Protein AF-A0A2U2S7D8-F1 (afdb_monomer_lite)

pLDDT: mean 77.05, std 17.45, range [37.84, 95.44]

Structure (mmCIF, N/CA/C/O backbone):
data_AF-A0A2U2S7D8-F1
#
_entry.id   AF-A0A2U2S7D8-F1
#
loop_
_atom_site.group_PDB
_atom_site.id
_atom_site.type_symbol
_atom_site.label_atom_id
_atom_site.label_alt_id
_atom_site.label_comp_id
_atom_site.label_asym_id
_atom_site.label_entity_id
_atom_site.label_seq_id
_atom_site.pdbx_PDB_ins_code
_atom_site.Cartn_x
_atom_site.Cartn_y
_atom_site.Cartn_z
_atom_site.occupancy
_atom_site.B_iso_or_equiv
_atom_site.auth_seq_id
_atom_site.auth_comp_id
_atom_site.auth_asym_id
_atom_site.auth_atom_id
_atom_site.pdbx_PDB_model_num
ATOM 1 N N . MET A 1 1 ? -8.286 57.594 33.414 1.00 37.84 1 MET A N 1
ATOM 2 C CA . MET A 1 1 ? -9.075 57.515 32.168 1.00 37.84 1 MET A CA 1
ATOM 3 C C . MET A 1 1 ? -8.596 56.295 31.379 1.00 37.84 1 MET A C 1
ATOM 5 O O . MET A 1 1 ? -7.543 56.369 30.774 1.00 37.84 1 MET A O 1
ATOM 9 N N . TRP A 1 2 ? -9.342 55.184 31.517 1.00 38.06 2 TRP A N 1
ATOM 10 C CA . TRP A 1 2 ? -9.343 53.913 30.749 1.00 38.06 2 TRP A CA 1
ATOM 11 C C . TRP A 1 2 ? -8.053 53.060 30.683 1.00 38.06 2 TRP A C 1
ATOM 13 O O . TRP A 1 2 ? -7.097 53.423 30.020 1.00 38.06 2 TRP A O 1
ATOM 23 N N . MET A 1 3 ? -7.887 51.958 31.433 1.00 42.56 3 MET A N 1
ATOM 24 C CA . MET A 1 3 ? -8.577 50.640 31.435 1.00 42.56 3 MET A CA 1
ATOM 25 C C . MET A 1 3 ? -8.482 49.787 30.142 1.00 42.56 3 MET A C 1
ATOM 27 O O . MET A 1 3 ? -9.173 50.019 29.159 1.00 42.56 3 MET A O 1
ATOM 31 N N . THR A 1 4 ? -7.766 48.661 30.302 1.00 49.62 4 THR A N 1
ATOM 32 C CA . THR A 1 4 ? -8.136 47.262 29.961 1.00 49.62 4 THR A CA 1
ATOM 33 C C . THR A 1 4 ? -7.884 46.666 28.566 1.00 49.62 4 THR A C 1
ATOM 35 O O . THR A 1 4 ? -8.528 47.002 27.582 1.00 49.62 4 THR A O 1
ATOM 38 N N . ARG A 1 5 ? -7.015 45.635 28.579 1.00 53.03 5 ARG A N 1
ATOM 39 C CA . ARG A 1 5 ? -7.104 44.318 27.908 1.00 53.03 5 ARG A CA 1
ATOM 40 C C . ARG A 1 5 ? -7.961 44.238 26.636 1.00 53.03 5 ARG A C 1
ATOM 42 O O . ARG A 1 5 ? -9.182 44.306 26.720 1.00 53.03 5 ARG A O 1
ATOM 49 N N . ARG A 1 6 ? -7.349 43.785 25.534 1.00 50.72 6 ARG A N 1
ATOM 50 C CA . ARG A 1 6 ? -7.917 42.702 24.708 1.00 50.72 6 ARG A CA 1
ATOM 51 C C . ARG A 1 6 ? -6.857 42.038 23.825 1.00 50.72 6 ARG A C 1
ATOM 53 O O . ARG A 1 6 ? -6.610 42.426 22.692 1.00 50.72 6 ARG A O 1
ATOM 60 N N . ALA A 1 7 ? -6.302 40.949 24.351 1.00 50.31 7 ALA A N 1
ATOM 61 C CA . ALA A 1 7 ? -5.970 39.801 23.526 1.00 50.31 7 ALA A CA 1
ATOM 62 C C . ALA A 1 7 ? -7.288 39.265 22.941 1.00 50.31 7 ALA A C 1
ATOM 64 O O . ALA A 1 7 ? -8.073 38.634 23.648 1.00 50.31 7 ALA A O 1
ATOM 65 N N . THR A 1 8 ? -7.576 39.553 21.671 1.00 45.38 8 THR A N 1
ATOM 66 C CA . THR A 1 8 ? -8.715 38.947 20.967 1.00 45.38 8 THR A CA 1
ATOM 67 C C . THR A 1 8 ? -8.292 38.315 19.657 1.00 45.38 8 THR A C 1
ATOM 69 O O . THR A 1 8 ? -8.188 38.972 18.630 1.00 45.38 8 THR A O 1
ATOM 72 N N . LYS A 1 9 ? -8.180 36.987 19.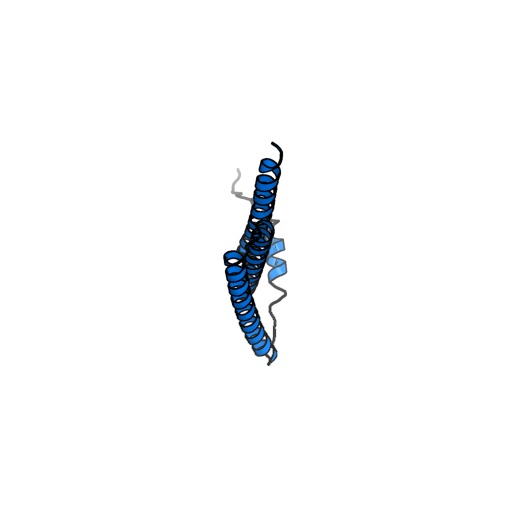737 1.00 44.03 9 LYS A N 1
ATOM 73 C CA . LYS A 1 9 ? -8.599 36.012 18.728 1.00 44.03 9 LYS A CA 1
ATOM 74 C C . LYS A 1 9 ? -7.934 36.102 17.351 1.00 44.03 9 LYS A C 1
ATOM 76 O O . LYS A 1 9 ? -8.536 36.551 16.379 1.00 44.03 9 LYS A O 1
ATOM 81 N N . MET A 1 10 ? -6.804 35.404 17.230 1.00 40.47 10 MET A N 1
ATOM 82 C CA . MET A 1 10 ? -6.567 34.586 16.038 1.00 40.47 10 MET A CA 1
ATOM 83 C C . MET A 1 10 ? -7.782 33.662 15.844 1.00 40.47 10 MET A C 1
ATOM 85 O O . MET A 1 10 ? -8.196 32.953 16.758 1.00 40.47 10 MET A O 1
ATOM 89 N N . LYS A 1 11 ? -8.417 33.766 14.679 1.00 46.69 11 LYS A N 1
ATOM 90 C CA . LYS A 1 11 ? -9.709 33.179 14.305 1.00 46.69 11 LYS A CA 1
ATOM 91 C C . LYS A 1 11 ? -9.517 31.721 13.850 1.00 46.69 11 LYS A C 1
ATOM 93 O O . LYS A 1 11 ? -9.112 31.528 12.707 1.00 46.69 11 LYS A O 1
ATOM 98 N N . PRO A 1 12 ? -9.883 30.677 14.623 1.00 49.78 12 PRO A N 1
ATOM 99 C CA . PRO A 1 12 ? -9.833 29.305 14.142 1.00 49.78 12 PRO A CA 1
ATOM 100 C C . PRO A 1 12 ? -11.240 28.920 13.673 1.00 49.78 12 PRO A C 1
ATOM 102 O O . PRO A 1 12 ? -11.977 28.228 14.365 1.00 49.78 12 PRO A O 1
ATOM 105 N N . ARG A 1 13 ? -11.679 29.431 12.516 1.00 52.16 13 ARG A N 1
ATOM 106 C CA . ARG A 1 13 ? -13.008 29.083 11.961 1.00 52.16 13 ARG A CA 1
ATOM 107 C C . ARG A 1 13 ? -12.985 27.949 10.934 1.00 52.16 13 ARG A C 1
ATOM 109 O O . ARG A 1 13 ? -14.047 27.560 10.463 1.00 52.16 13 ARG A O 1
ATOM 116 N N . ARG A 1 14 ? -11.810 27.395 10.607 1.00 54.81 14 ARG A N 1
ATOM 117 C CA . ARG A 1 14 ? -11.693 26.252 9.683 1.00 54.81 14 ARG A CA 1
ATOM 118 C C . ARG A 1 14 ? -11.513 24.905 10.403 1.00 54.81 14 ARG A C 1
ATOM 120 O O . ARG A 1 14 ? -12.079 23.922 9.946 1.00 54.81 14 ARG A O 1
ATOM 127 N N . CYS A 1 15 ? -10.884 24.879 11.584 1.00 47.72 15 CYS A N 1
ATOM 128 C CA . CYS A 1 15 ? -10.750 23.651 12.385 1.00 47.72 15 CYS A CA 1
ATOM 129 C C . CYS A 1 15 ? -12.078 23.152 12.992 1.00 47.72 15 CYS A C 1
ATOM 131 O O . CYS A 1 15 ? -12.254 21.953 13.171 1.00 47.72 15 CYS A O 1
ATOM 133 N N . ALA A 1 16 ? -13.044 24.041 13.261 1.00 53.09 16 ALA A N 1
ATOM 134 C CA . ALA A 1 16 ? -14.309 23.647 13.893 1.00 53.09 16 ALA A CA 1
ATOM 135 C C . ALA A 1 16 ? -15.226 22.804 12.982 1.00 53.09 16 ALA A C 1
ATOM 137 O O . ALA A 1 16 ? -15.928 21.925 13.474 1.00 53.09 16 ALA A O 1
ATOM 138 N N . LYS A 1 17 ? -15.204 23.018 11.654 1.00 50.56 17 LYS A N 1
ATOM 139 C CA . LYS A 1 17 ? -16.048 22.232 10.731 1.00 50.56 17 LYS A CA 1
ATOM 140 C C . LYS A 1 17 ? -15.592 20.778 10.598 1.00 50.56 17 LYS A C 1
ATOM 142 O O . LYS A 1 17 ? -16.431 19.909 10.410 1.00 50.56 17 LYS A O 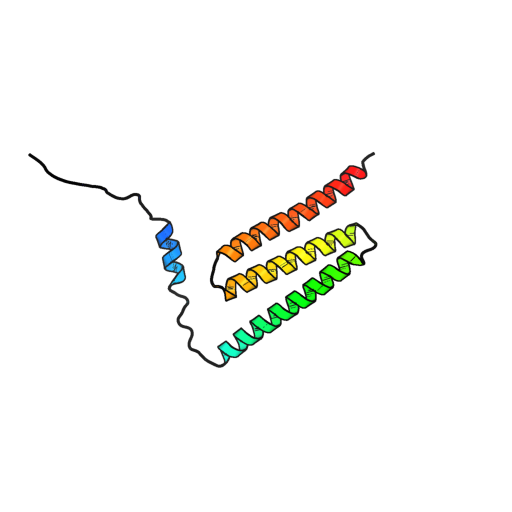1
ATOM 147 N N . ILE A 1 18 ? -14.290 20.517 10.725 1.00 55.25 18 ILE A N 1
ATOM 148 C CA . ILE A 1 18 ? -13.733 19.158 10.648 1.00 55.25 18 ILE A CA 1
ATOM 149 C C . ILE A 1 18 ? -14.086 18.367 11.919 1.00 55.25 18 ILE A C 1
ATOM 151 O O . ILE A 1 18 ? -14.425 17.192 11.835 1.00 55.25 18 ILE A O 1
ATOM 155 N N . CYS A 1 19 ? -14.107 19.028 13.084 1.00 48.00 19 CYS A N 1
ATOM 156 C CA . CYS A 1 19 ? -14.484 18.400 14.354 1.00 48.00 19 CYS A CA 1
ATOM 157 C C . CYS A 1 19 ? -15.975 17.999 14.400 1.00 48.00 19 CYS A C 1
ATOM 159 O O . CYS A 1 19 ? -16.321 16.954 14.938 1.00 48.00 19 CYS A O 1
ATOM 161 N N . SER A 1 20 ? -16.862 18.785 13.773 1.00 46.66 20 SER A N 1
ATOM 162 C CA . SER A 1 20 ? -18.314 18.541 13.823 1.00 46.66 20 SER A CA 1
ATOM 163 C C . SER A 1 20 ? -18.788 17.347 12.985 1.00 46.66 20 SER A C 1
ATOM 165 O O . SER A 1 20 ? -19.826 16.778 13.307 1.00 46.66 20 SER A O 1
ATOM 167 N N . ALA A 1 21 ? -18.064 16.958 11.931 1.00 50.06 21 ALA A N 1
ATOM 168 C CA . ALA A 1 21 ? -18.429 15.792 11.119 1.00 50.06 21 ALA A CA 1
ATOM 169 C C . ALA A 1 21 ? -18.040 14.458 11.785 1.00 50.06 21 ALA A C 1
ATOM 171 O O . ALA A 1 21 ? -18.631 13.428 11.482 1.00 50.06 21 ALA A O 1
ATOM 172 N N . LYS A 1 22 ? -17.068 14.472 12.712 1.00 56.28 22 LYS A N 1
ATOM 173 C CA . LYS A 1 22 ? -16.571 13.264 13.393 1.00 56.28 22 LYS A CA 1
ATOM 174 C C . LYS A 1 22 ? -17.521 12.764 14.499 1.00 56.28 22 LYS A C 1
ATOM 176 O O . LYS A 1 22 ? -17.515 11.579 14.797 1.00 56.28 22 LYS A O 1
ATOM 181 N N . CYS A 1 23 ? -18.357 13.626 15.083 1.00 45.66 23 CYS A N 1
ATOM 182 C CA . CYS A 1 23 ? -19.199 13.265 16.234 1.00 45.66 23 CYS A CA 1
ATOM 183 C C . CYS A 1 23 ? -20.546 12.592 15.896 1.00 45.66 23 CYS A C 1
ATOM 185 O O . CYS A 1 23 ? -21.244 12.203 16.822 1.00 45.66 23 CYS A O 1
ATOM 187 N N . LEU A 1 24 ? -20.931 12.439 14.620 1.00 49.44 24 LEU A N 1
ATOM 188 C CA . LEU A 1 24 ? -22.242 11.878 14.230 1.00 49.44 24 LEU A CA 1
ATOM 189 C C . LEU A 1 24 ? -22.145 10.466 13.616 1.00 49.44 24 LEU A C 1
ATOM 191 O O . LEU A 1 24 ? -22.899 10.122 12.708 1.00 49.44 24 LEU A O 1
ATOM 195 N N . SER A 1 25 ? -21.175 9.651 14.033 1.00 56.09 25 SER A N 1
ATOM 196 C CA . SER A 1 25 ? -20.986 8.295 13.483 1.00 56.09 25 SER A CA 1
ATOM 197 C C . SER A 1 25 ? -20.591 7.237 14.517 1.00 56.09 25 SER A C 1
ATOM 199 O O . SER A 1 25 ? -19.988 6.244 14.126 1.00 56.09 25 SER A O 1
ATOM 201 N N . ASP A 1 26 ? -20.920 7.410 15.803 1.00 56.53 26 ASP A N 1
ATOM 202 C CA . ASP A 1 26 ? -20.460 6.471 16.845 1.00 56.53 26 ASP A CA 1
ATOM 203 C C . ASP A 1 26 ? -21.526 6.011 17.854 1.00 56.53 26 ASP A C 1
ATOM 205 O O . ASP A 1 26 ? -21.241 5.802 19.024 1.00 56.53 26 ASP A O 1
ATOM 209 N N . GLU A 1 27 ? -22.763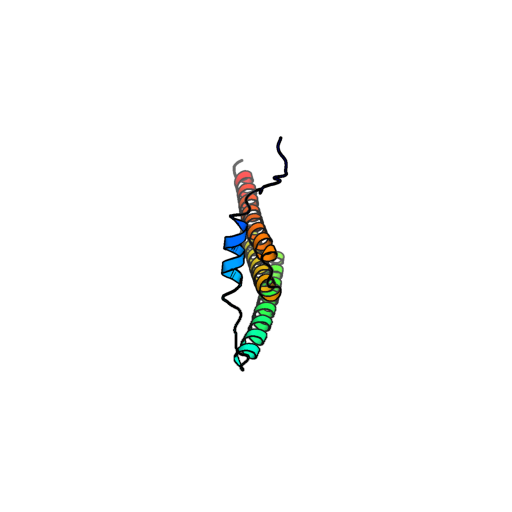 5.784 17.407 1.00 53.16 27 GLU A N 1
ATOM 210 C CA . GLU A 1 27 ? -23.699 4.935 18.164 1.00 53.16 27 GLU A CA 1
ATOM 211 C C . GLU A 1 27 ? -24.027 3.681 17.339 1.00 53.16 27 GLU A C 1
ATOM 213 O O . GLU A 1 27 ? -25.033 3.594 16.634 1.00 53.16 27 GLU A O 1
ATOM 218 N N . ARG A 1 28 ? -23.107 2.704 17.372 1.00 62.12 28 ARG A N 1
ATOM 219 C CA . ARG A 1 28 ? -23.301 1.344 16.840 1.00 62.12 28 ARG A CA 1
ATOM 220 C C . ARG A 1 28 ? -23.666 0.397 17.997 1.00 62.12 28 ARG A C 1
ATOM 222 O O . ARG A 1 28 ? -22.825 0.168 18.861 1.00 62.12 28 ARG A O 1
ATOM 229 N N . PRO A 1 29 ? -24.878 -0.187 18.036 1.00 56.38 29 PRO A N 1
ATOM 230 C CA . PRO A 1 29 ? -25.212 -1.215 19.019 1.00 56.38 29 PRO A CA 1
ATOM 231 C C . PRO A 1 29 ? -24.501 -2.536 18.678 1.00 56.38 29 PRO A C 1
ATOM 233 O O . PRO A 1 29 ? -24.529 -2.993 17.530 1.00 56.38 29 PRO A O 1
ATOM 236 N N . SER A 1 30 ? -23.863 -3.143 19.681 1.00 66.62 30 SER A N 1
ATOM 237 C CA . SER A 1 30 ? -23.080 -4.376 19.580 1.00 66.62 30 SER A CA 1
ATOM 238 C C . SER A 1 30 ? -23.974 -5.610 19.424 1.00 66.62 30 SER A C 1
ATOM 240 O O . SER A 1 30 ? -24.562 -6.119 20.373 1.00 66.62 30 SER A O 1
ATOM 242 N N . ASN A 1 31 ? -24.033 -6.115 18.192 1.00 68.25 31 ASN A N 1
ATOM 243 C CA . ASN A 1 31 ? -24.719 -7.346 17.788 1.00 68.25 31 ASN A CA 1
ATOM 244 C C . ASN A 1 31 ? -23.741 -8.211 16.973 1.00 68.25 31 ASN A C 1
ATOM 246 O O . ASN A 1 31 ? -22.687 -7.715 16.579 1.00 68.25 31 ASN A O 1
ATOM 250 N N . SER A 1 32 ? -24.099 -9.458 16.636 1.00 68.19 32 SER A N 1
ATOM 251 C CA . SER A 1 32 ? -23.328 -10.443 15.836 1.00 68.19 32 SER A CA 1
ATOM 252 C C . SER A 1 32 ? -22.586 -9.887 14.600 1.00 68.19 32 SER A C 1
ATOM 254 O O . SER A 1 32 ? -21.615 -10.474 14.130 1.00 68.19 32 SER A O 1
ATOM 256 N N . MET A 1 33 ? -23.013 -8.727 14.104 1.00 63.97 33 MET A N 1
ATOM 257 C CA . MET A 1 33 ? -22.364 -7.920 13.071 1.00 63.97 33 MET A CA 1
ATOM 258 C C . MET A 1 33 ? -20.933 -7.471 13.425 1.00 63.97 33 MET A C 1
ATOM 260 O O . MET A 1 33 ? -20.095 -7.420 12.531 1.00 63.97 33 MET A O 1
ATOM 264 N N . GLU A 1 34 ? -20.621 -7.202 14.697 1.00 75.38 34 GLU A N 1
ATOM 265 C CA . GLU A 1 34 ? -19.266 -6.850 15.167 1.00 75.38 34 GLU A CA 1
ATOM 266 C C . GLU A 1 34 ? -18.283 -8.012 14.956 1.00 75.38 34 GLU A C 1
ATOM 268 O O . GLU A 1 34 ? -17.147 -7.814 14.523 1.00 75.38 34 GLU A O 1
ATOM 273 N N . GLN A 1 35 ? -18.734 -9.251 15.188 1.00 80.62 35 GLN A N 1
ATOM 274 C CA . GLN A 1 35 ? -17.908 -10.436 14.946 1.00 80.62 35 GLN A CA 1
ATOM 275 C C . GLN A 1 35 ? -17.653 -10.650 13.455 1.00 80.62 35 GLN A C 1
ATOM 277 O O . GLN A 1 35 ? -16.529 -10.967 13.069 1.00 80.62 35 GLN 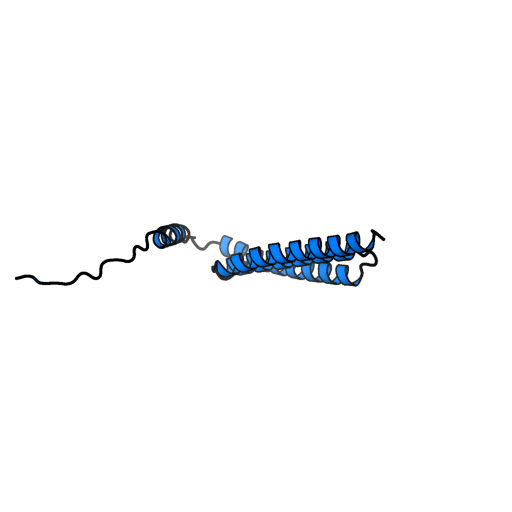A O 1
ATOM 282 N N . LEU A 1 36 ? -18.666 -10.416 12.616 1.00 81.75 36 LEU A N 1
ATOM 283 C CA . LEU A 1 36 ? -18.504 -10.452 11.164 1.00 81.75 36 LEU A CA 1
ATOM 284 C C . LEU A 1 36 ? -17.535 -9.366 10.684 1.00 81.75 36 LEU A C 1
ATOM 286 O O . LEU A 1 36 ? -16.702 -9.641 9.823 1.00 81.75 36 LEU A O 1
ATOM 290 N N . LEU A 1 37 ? -17.592 -8.162 11.259 1.00 83.12 37 LEU A N 1
ATOM 291 C CA . LEU A 1 37 ? -16.686 -7.065 10.917 1.00 83.12 37 LEU A CA 1
ATOM 292 C C . LEU A 1 37 ? -15.236 -7.396 11.290 1.00 83.12 37 LEU A C 1
ATOM 294 O O . LEU A 1 37 ? -14.344 -7.262 10.454 1.00 83.12 37 LEU A O 1
ATOM 298 N N . ASN A 1 38 ? -15.005 -7.892 12.508 1.00 85.81 38 ASN A N 1
ATOM 299 C CA . ASN A 1 38 ? -13.674 -8.287 12.962 1.00 85.81 38 ASN A CA 1
ATOM 300 C C . ASN A 1 38 ? -13.113 -9.436 12.105 1.00 85.81 38 ASN A C 1
ATOM 302 O O . ASN A 1 38 ? -12.001 -9.337 11.591 1.00 85.81 38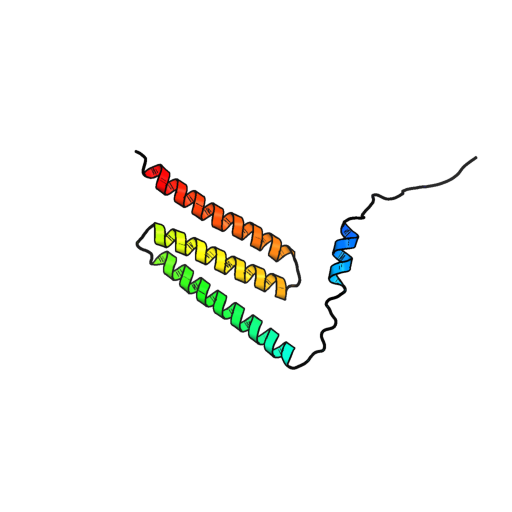 ASN A O 1
ATOM 306 N N . LEU A 1 39 ? -13.905 -10.488 11.863 1.00 88.69 39 LEU A N 1
ATOM 307 C CA . LEU A 1 39 ? -13.520 -11.602 10.990 1.00 88.69 39 LEU A CA 1
ATOM 308 C C . LEU A 1 39 ? -13.183 -11.118 9.571 1.00 88.69 39 LEU A C 1
ATOM 310 O O . LEU A 1 39 ? -12.169 -11.523 9.006 1.00 88.69 39 LEU A O 1
ATOM 314 N N . THR A 1 40 ? -13.988 -10.207 9.019 1.00 88.44 40 THR A N 1
ATOM 315 C CA . THR A 1 40 ? -13.753 -9.618 7.692 1.00 88.44 40 THR A CA 1
ATOM 316 C C . THR A 1 40 ? -12.422 -8.876 7.645 1.00 88.44 40 THR A C 1
ATOM 318 O O . THR A 1 40 ? -11.650 -9.089 6.714 1.00 88.44 40 THR A O 1
ATOM 321 N N . ILE A 1 41 ? -12.106 -8.052 8.650 1.00 87.81 41 ILE A N 1
ATOM 322 C CA . ILE A 1 41 ? -10.834 -7.316 8.707 1.00 87.81 41 ILE A CA 1
ATOM 323 C C . ILE A 1 41 ? -9.645 -8.286 8.708 1.00 87.81 41 ILE A C 1
ATOM 325 O O . ILE A 1 41 ? -8.711 -8.100 7.927 1.00 87.81 41 ILE A O 1
ATOM 329 N N . TRP A 1 42 ? -9.689 -9.345 9.523 1.00 88.00 42 TRP A N 1
ATOM 330 C CA . TRP A 1 42 ? -8.625 -10.355 9.574 1.00 88.00 42 TRP A CA 1
ATOM 331 C C . TRP A 1 42 ? -8.468 -11.123 8.258 1.00 88.00 42 TRP A C 1
ATOM 333 O O . TRP A 1 42 ? -7.341 -11.307 7.793 1.00 88.00 42 TRP A O 1
ATOM 343 N N . ILE A 1 43 ? -9.574 -11.526 7.623 1.00 92.62 43 ILE A N 1
ATOM 344 C CA . ILE A 1 43 ? -9.550 -12.214 6.324 1.00 92.62 43 ILE A CA 1
ATOM 345 C C . ILE A 1 43 ? -8.969 -11.299 5.245 1.00 92.62 43 ILE A C 1
ATOM 347 O O . ILE A 1 43 ? -8.065 -11.709 4.519 1.00 92.62 43 ILE A O 1
ATOM 351 N N . VAL A 1 44 ? -9.442 -10.053 5.146 1.00 90.88 44 VAL A N 1
ATOM 352 C CA . VAL A 1 44 ? -8.977 -9.098 4.129 1.00 90.88 44 VAL A CA 1
ATOM 353 C C . VAL A 1 44 ? -7.492 -8.793 4.310 1.00 90.88 44 VAL A C 1
ATOM 355 O O . VAL A 1 44 ? -6.759 -8.788 3.320 1.00 90.88 44 VAL A O 1
ATOM 358 N N . LEU A 1 45 ? -7.030 -8.595 5.549 1.00 89.94 45 LEU A N 1
ATOM 359 C CA . LEU A 1 45 ? -5.615 -8.380 5.855 1.00 89.94 45 LEU A CA 1
ATOM 360 C C . LEU A 1 45 ? -4.767 -9.594 5.441 1.00 89.94 45 LEU A C 1
ATOM 362 O O . LEU A 1 45 ? -3.748 -9.433 4.769 1.00 89.94 45 LEU A O 1
ATOM 366 N N . GLY A 1 46 ? -5.204 -10.805 5.800 1.00 91.69 46 GLY A N 1
ATOM 367 C CA . GLY A 1 46 ? -4.515 -12.049 5.453 1.00 91.69 46 GLY A CA 1
ATOM 368 C C . GLY A 1 46 ? -4.428 -12.275 3.942 1.00 91.69 46 GLY A C 1
ATOM 369 O O . GLY A 1 46 ? -3.357 -12.590 3.425 1.00 91.69 46 GLY A O 1
ATOM 370 N N . VAL A 1 47 ? -5.523 -12.041 3.215 1.00 93.25 47 VAL A N 1
ATOM 371 C CA . VAL A 1 47 ? -5.564 -12.156 1.748 1.00 93.25 47 VAL A CA 1
ATOM 372 C C . VAL A 1 47 ? -4.653 -11.123 1.082 1.00 93.25 47 VAL A C 1
ATOM 374 O O . VAL A 1 47 ? -3.921 -11.479 0.160 1.00 93.25 47 VAL A O 1
ATOM 377 N N . HIS A 1 48 ? -4.627 -9.872 1.557 1.00 91.88 48 HIS A N 1
ATOM 378 C CA . HIS A 1 48 ? -3.730 -8.845 1.012 1.00 91.88 48 HIS A CA 1
ATOM 379 C C . HIS A 1 48 ? -2.251 -9.163 1.259 1.00 91.88 48 HIS A C 1
ATOM 381 O O . HIS A 1 48 ? -1.429 -8.946 0.371 1.00 91.88 48 HIS A O 1
ATOM 387 N N . LEU A 1 49 ? -1.906 -9.712 2.428 1.00 90.69 49 LEU A N 1
ATOM 388 C CA . LEU A 1 49 ? -0.553 -10.196 2.728 1.00 90.69 49 LEU A CA 1
ATOM 389 C C . LEU A 1 49 ? -0.150 -11.371 1.831 1.00 90.69 49 LEU A C 1
ATOM 391 O O . LEU A 1 49 ? 0.972 -11.419 1.330 1.00 90.69 49 LEU A O 1
ATOM 395 N N . LEU A 1 50 ? -1.066 -12.308 1.585 1.00 92.56 50 LEU A N 1
ATOM 396 C CA . LEU A 1 50 ? -0.807 -13.419 0.675 1.00 92.56 50 LEU A CA 1
ATOM 397 C C . LEU A 1 50 ? -0.617 -12.920 -0.765 1.00 92.56 50 LEU A C 1
ATOM 399 O O . LEU A 1 50 ? 0.337 -13.312 -1.435 1.00 92.56 50 LEU A O 1
ATOM 403 N N . MET A 1 51 ? -1.487 -12.023 -1.240 1.00 90.62 51 MET A N 1
ATOM 404 C CA . MET A 1 51 ? -1.359 -11.436 -2.576 1.00 90.62 51 MET A CA 1
ATOM 405 C C . MET A 1 51 ? -0.076 -10.619 -2.727 1.00 90.62 51 MET A C 1
ATOM 407 O O . MET A 1 51 ? 0.549 -10.689 -3.784 1.00 90.62 51 MET A O 1
ATOM 411 N N . SER A 1 52 ? 0.351 -9.878 -1.701 1.00 88.06 52 SER A N 1
ATOM 412 C CA . SER A 1 52 ? 1.594 -9.105 -1.763 1.00 88.06 52 SER A CA 1
ATOM 413 C C . SER A 1 52 ? 2.825 -10.012 -1.840 1.00 88.06 52 SER A C 1
ATOM 415 O O . SER A 1 52 ? 3.728 -9.733 -2.628 1.00 88.06 52 SER A O 1
ATOM 417 N N . LEU A 1 53 ? 2.828 -11.150 -1.136 1.00 87.75 53 LEU A N 1
ATOM 418 C CA . LEU A 1 53 ? 3.860 -12.185 -1.269 1.00 87.75 53 LEU A CA 1
ATOM 419 C C . LEU A 1 53 ? 3.891 -12.797 -2.675 1.00 87.75 53 LEU A C 1
ATOM 421 O O . LEU A 1 53 ? 4.964 -12.944 -3.262 1.00 87.75 53 LEU A O 1
ATOM 425 N N . VAL A 1 54 ? 2.728 -13.114 -3.248 1.00 87.62 54 VAL A N 1
ATOM 426 C CA . VAL A 1 54 ? 2.634 -13.637 -4.622 1.00 87.62 54 VAL A CA 1
ATOM 427 C C . VAL A 1 54 ? 3.108 -12.595 -5.640 1.00 87.62 54 VAL A C 1
ATOM 429 O O . VAL A 1 54 ? 3.842 -12.936 -6.569 1.00 87.62 54 VAL A O 1
ATOM 432 N N . ALA A 1 55 ? 2.744 -11.323 -5.461 1.00 86.00 55 ALA A N 1
ATOM 433 C CA . ALA A 1 55 ? 3.205 -10.226 -6.306 1.00 86.00 55 ALA A CA 1
ATOM 434 C C . ALA A 1 55 ? 4.730 -10.060 -6.223 1.00 86.00 55 ALA A C 1
ATOM 436 O O . ALA A 1 55 ? 5.393 -9.993 -7.258 1.00 86.00 55 ALA A O 1
ATOM 437 N N . ALA A 1 56 ? 5.303 -10.093 -5.016 1.00 84.06 56 ALA A N 1
ATOM 438 C CA . ALA A 1 56 ? 6.748 -10.047 -4.808 1.00 84.06 56 ALA A CA 1
ATOM 439 C C . ALA A 1 56 ? 7.462 -11.231 -5.482 1.00 84.06 56 ALA A C 1
ATOM 441 O O . ALA A 1 56 ? 8.464 -11.045 -6.175 1.00 84.06 56 ALA A O 1
ATOM 442 N N . TRP A 1 57 ? 6.912 -12.442 -5.363 1.00 84.31 57 TRP A N 1
ATOM 443 C CA . TRP A 1 57 ? 7.465 -13.621 -6.028 1.00 84.31 57 TRP A CA 1
ATOM 444 C C . TRP A 1 57 ? 7.404 -13.516 -7.559 1.00 84.31 57 TRP A C 1
ATOM 446 O O . TRP A 1 57 ? 8.357 -13.888 -8.248 1.00 84.31 57 TRP A O 1
ATOM 456 N N . ARG A 1 58 ? 6.325 -12.941 -8.105 1.00 81.38 58 ARG A N 1
ATOM 457 C CA . ARG A 1 58 ? 6.175 -12.681 -9.545 1.00 81.38 58 ARG A CA 1
ATOM 458 C C . ARG A 1 58 ? 7.204 -11.676 -10.068 1.00 81.38 58 ARG A C 1
ATOM 460 O O . ARG A 1 58 ? 7.715 -11.877 -11.166 1.00 81.38 58 ARG A O 1
ATOM 467 N N . ILE A 1 59 ? 7.536 -10.633 -9.299 1.00 79.94 59 ILE A N 1
ATOM 468 C CA . ILE A 1 59 ? 8.567 -9.644 -9.673 1.00 79.94 59 ILE A CA 1
ATOM 469 C C . ILE A 1 59 ? 9.936 -10.318 -9.830 1.00 79.94 59 ILE A C 1
ATOM 471 O O . ILE A 1 59 ? 10.663 -10.011 -10.776 1.00 79.94 59 ILE A O 1
ATOM 475 N N . LEU A 1 60 ? 10.277 -11.247 -8.929 1.00 75.69 60 LEU A N 1
ATOM 476 C CA . LEU A 1 60 ? 11.566 -11.948 -8.931 1.00 75.69 60 LEU A CA 1
ATOM 477 C C . LEU A 1 60 ? 11.714 -12.936 -10.099 1.00 75.69 60 LEU A C 1
ATOM 479 O O . LEU A 1 60 ? 12.817 -13.116 -10.602 1.00 75.69 60 LEU A O 1
ATOM 483 N N . ARG A 1 61 ? 10.618 -13.563 -10.543 1.00 78.44 61 ARG A N 1
ATOM 484 C CA . ARG A 1 61 ? 10.609 -14.543 -11.649 1.00 78.44 61 ARG A CA 1
ATOM 485 C C . ARG A 1 61 ? 10.322 -13.951 -13.034 1.00 78.44 61 ARG A C 1
ATOM 487 O O . ARG A 1 61 ? 10.289 -14.695 -14.008 1.00 78.44 61 ARG A O 1
ATOM 494 N N . GLY A 1 62 ? 10.065 -12.649 -13.142 1.00 72.06 62 GLY A N 1
ATOM 495 C CA . GLY A 1 62 ? 9.713 -12.021 -14.415 1.00 72.06 62 GLY A CA 1
ATOM 496 C C . GLY A 1 62 ? 10.910 -11.889 -15.361 1.00 72.06 62 GLY A C 1
ATOM 497 O O . GLY A 1 62 ? 11.765 -11.040 -15.136 1.00 72.06 62 GLY A O 1
ATOM 498 N N . GLU A 1 63 ? 10.932 -12.666 -16.447 1.00 73.31 63 GLU A N 1
ATOM 499 C CA . GLU A 1 63 ? 11.969 -12.599 -17.497 1.00 73.31 63 GLU A CA 1
ATOM 500 C C . GLU A 1 63 ? 11.827 -11.347 -18.395 1.00 73.31 63 GLU A C 1
ATOM 502 O O . GLU A 1 63 ? 12.809 -10.794 -18.881 1.00 73.31 63 GLU A O 1
ATOM 507 N N . ASN A 1 64 ? 10.602 -10.821 -18.537 1.00 79.62 64 ASN A N 1
ATOM 508 C CA . ASN A 1 64 ? 10.307 -9.637 -19.350 1.00 79.62 64 ASN A CA 1
ATOM 509 C C . ASN A 1 64 ? 10.426 -8.332 -18.539 1.00 79.62 64 ASN A C 1
ATOM 511 O O . ASN A 1 64 ? 9.697 -8.138 -17.563 1.00 79.62 64 ASN A O 1
ATOM 515 N N . ALA A 1 65 ? 11.254 -7.384 -18.998 1.00 80.25 65 ALA A N 1
ATOM 516 C CA . ALA A 1 65 ? 11.380 -6.040 -18.413 1.00 80.25 65 ALA A CA 1
ATOM 517 C C . ALA A 1 65 ? 10.027 -5.330 -18.157 1.00 80.25 65 ALA A C 1
ATOM 519 O O . ALA A 1 65 ? 9.797 -4.908 -17.021 1.00 80.25 65 ALA A O 1
ATOM 520 N N . PRO A 1 66 ? 9.078 -5.255 -19.119 1.00 80.94 66 PRO A N 1
ATOM 521 C CA . PRO A 1 66 ? 7.772 -4.638 -18.864 1.00 80.94 66 PRO A CA 1
ATOM 522 C C . PRO A 1 66 ? 6.917 -5.420 -17.853 1.00 80.94 66 PRO A C 1
ATOM 524 O O . PRO A 1 66 ? 6.155 -4.819 -17.098 1.00 80.94 66 PRO A O 1
ATOM 527 N N . ALA A 1 67 ? 7.070 -6.747 -17.769 1.00 81.62 67 ALA A N 1
ATOM 528 C CA . ALA A 1 67 ? 6.339 -7.553 -16.791 1.00 81.62 67 ALA A CA 1
ATOM 529 C C . ALA A 1 67 ? 6.813 -7.292 -15.350 1.00 81.62 67 ALA A C 1
ATOM 531 O O . ALA A 1 67 ? 6.009 -7.365 -14.420 1.00 81.62 67 ALA A O 1
ATOM 532 N N . ARG A 1 68 ? 8.093 -6.941 -15.158 1.00 84.62 68 ARG A N 1
ATOM 533 C CA . ARG A 1 68 ? 8.636 -6.535 -13.851 1.00 84.62 68 ARG A CA 1
ATOM 534 C C . ARG A 1 68 ? 8.096 -5.174 -13.408 1.00 84.62 68 ARG A C 1
ATOM 536 O O . ARG A 1 68 ? 7.742 -5.036 -12.241 1.00 84.62 68 ARG A O 1
ATOM 543 N N . LEU A 1 69 ? 7.971 -4.210 -14.329 1.00 86.81 69 LEU A N 1
ATOM 544 C CA . LEU A 1 69 ? 7.360 -2.901 -14.043 1.00 86.81 69 LEU A CA 1
ATOM 545 C C . LEU A 1 69 ? 5.904 -3.047 -13.595 1.00 86.81 69 LEU A C 1
ATOM 547 O O . LEU A 1 69 ? 5.525 -2.497 -12.565 1.00 86.81 69 LEU A O 1
ATOM 551 N N . ALA A 1 70 ? 5.111 -3.826 -14.335 1.00 86.38 70 ALA A N 1
ATOM 552 C CA . ALA A 1 70 ? 3.721 -4.090 -13.972 1.00 86.38 70 ALA A CA 1
ATOM 553 C C . ALA A 1 70 ? 3.611 -4.810 -12.615 1.00 86.38 70 ALA A C 1
ATOM 555 O O . ALA A 1 70 ? 2.726 -4.509 -11.821 1.00 86.38 70 ALA A O 1
ATOM 556 N N . GLY A 1 71 ? 4.534 -5.730 -12.309 1.00 86.88 71 GLY A N 1
ATOM 557 C CA . GLY A 1 71 ? 4.604 -6.373 -10.995 1.00 86.88 71 GLY A CA 1
ATOM 558 C C . GLY A 1 71 ? 4.872 -5.387 -9.852 1.00 86.88 71 GLY A C 1
ATOM 559 O O . GLY A 1 71 ? 4.248 -5.501 -8.799 1.00 86.88 71 GLY A O 1
ATOM 560 N N . LEU A 1 72 ? 5.757 -4.405 -10.062 1.00 87.38 72 LEU A N 1
ATOM 561 C CA . LEU A 1 72 ? 6.071 -3.368 -9.074 1.00 87.38 72 LEU A CA 1
ATOM 562 C C . LEU A 1 72 ? 4.867 -2.453 -8.790 1.00 87.38 72 LEU A C 1
ATOM 564 O O . LEU A 1 72 ? 4.609 -2.139 -7.631 1.00 87.38 72 LEU A O 1
ATOM 568 N N . ASP A 1 73 ? 4.118 -2.075 -9.828 1.00 91.25 73 ASP A N 1
ATOM 569 C CA . ASP A 1 73 ? 2.890 -1.271 -9.715 1.00 91.25 73 ASP A CA 1
ATOM 570 C C . ASP A 1 73 ? 1.776 -2.001 -8.943 1.00 91.25 73 ASP A C 1
ATOM 572 O O . ASP A 1 73 ? 1.091 -1.444 -8.082 1.00 91.25 73 ASP A O 1
ATOM 576 N N . LEU A 1 74 ? 1.638 -3.304 -9.192 1.00 90.94 74 LEU A N 1
ATOM 577 C CA . LEU A 1 74 ? 0.709 -4.143 -8.442 1.00 90.94 74 LEU A CA 1
ATOM 578 C C . LEU A 1 74 ? 1.127 -4.249 -6.970 1.00 90.94 74 LEU A C 1
ATOM 580 O O . LEU A 1 74 ? 0.284 -4.119 -6.083 1.00 90.94 74 LEU A O 1
ATOM 584 N N . ALA A 1 75 ? 2.419 -4.449 -6.692 1.00 90.81 75 ALA A N 1
ATOM 585 C CA . ALA A 1 75 ? 2.930 -4.549 -5.326 1.00 90.81 75 ALA A CA 1
ATOM 586 C C . ALA A 1 75 ? 2.754 -3.243 -4.532 1.00 90.81 75 ALA A C 1
ATOM 588 O O . ALA A 1 75 ? 2.370 -3.294 -3.361 1.00 90.81 75 ALA A O 1
ATOM 589 N N . SER A 1 76 ? 2.975 -2.081 -5.156 1.00 91.50 76 SER A N 1
ATOM 590 C CA . SER A 1 76 ? 2.727 -0.784 -4.516 1.00 91.50 76 SER A CA 1
ATOM 591 C C . SER A 1 76 ? 1.236 -0.593 -4.218 1.00 91.50 76 SER A C 1
ATOM 593 O O . SER A 1 76 ? 0.887 -0.243 -3.092 1.00 91.50 76 SER A O 1
ATOM 595 N N . THR A 1 77 ? 0.347 -0.935 -5.158 1.00 92.75 77 THR A N 1
ATOM 596 C CA . THR A 1 77 ? -1.117 -0.896 -4.968 1.00 92.75 77 THR A CA 1
ATOM 597 C C . THR A 1 77 ? -1.578 -1.792 -3.815 1.00 92.75 77 THR A C 1
ATOM 599 O O . THR A 1 77 ? -2.367 -1.366 -2.969 1.00 92.75 77 THR A O 1
ATOM 602 N N . LEU A 1 78 ? -1.034 -3.007 -3.717 1.00 93.12 78 LEU A N 1
ATOM 603 C CA . LEU A 1 78 ? -1.278 -3.930 -2.603 1.00 93.12 78 LEU A CA 1
ATOM 604 C C . LEU A 1 78 ? -0.822 -3.347 -1.258 1.00 93.12 78 LEU A C 1
ATOM 606 O O . LEU A 1 78 ? -1.543 -3.446 -0.265 1.00 93.12 78 LEU A O 1
ATOM 610 N N . MET A 1 79 ? 0.342 -2.695 -1.221 1.00 91.44 79 MET A N 1
ATOM 611 C CA . MET A 1 79 ? 0.844 -2.028 -0.018 1.00 91.44 79 MET A CA 1
ATOM 612 C C . MET A 1 79 ? -0.056 -0.857 0.409 1.00 91.44 79 MET A C 1
ATOM 614 O O . MET A 1 79 ? -0.356 -0.710 1.594 1.00 91.44 79 MET A O 1
ATOM 618 N N . ILE A 1 80 ? -0.542 -0.060 -0.545 1.00 94.31 80 ILE A N 1
ATOM 619 C CA . ILE A 1 80 ? -1.470 1.055 -0.297 1.00 94.31 80 ILE A CA 1
ATOM 620 C C . ILE A 1 80 ? -2.794 0.540 0.271 1.00 94.31 80 ILE A C 1
ATOM 622 O O . ILE A 1 80 ? -3.296 1.098 1.246 1.00 94.31 80 ILE A O 1
ATOM 626 N N . ALA A 1 81 ? -3.332 -0.555 -0.271 1.00 93.00 81 ALA A N 1
ATOM 627 C CA . ALA A 1 81 ? -4.551 -1.176 0.244 1.00 93.00 81 ALA A CA 1
ATOM 628 C C . ALA A 1 81 ? -4.405 -1.605 1.717 1.00 93.00 81 ALA A C 1
ATOM 630 O O . ALA A 1 81 ? -5.298 -1.353 2.530 1.00 93.00 81 ALA A O 1
ATOM 631 N N . VAL A 1 82 ? -3.250 -2.166 2.096 1.00 91.81 82 VAL A N 1
ATOM 632 C CA . VAL A 1 82 ? -2.947 -2.510 3.496 1.00 91.81 82 VAL A CA 1
ATOM 633 C C . VAL A 1 82 ? -2.846 -1.258 4.376 1.00 91.81 82 VAL A C 1
ATOM 635 O O . VAL A 1 82 ? -3.394 -1.249 5.478 1.00 91.81 82 VAL A O 1
ATOM 638 N N . LEU A 1 83 ? -2.203 -0.183 3.908 1.00 91.81 83 LEU A N 1
ATOM 639 C CA . LEU A 1 83 ? -2.109 1.082 4.655 1.00 91.81 83 LEU A CA 1
ATOM 640 C C . LEU A 1 83 ? -3.488 1.701 4.925 1.00 91.81 83 LEU A C 1
ATOM 642 O O . LEU A 1 83 ? -3.756 2.150 6.042 1.00 91.81 83 LEU A O 1
ATOM 646 N N . VAL A 1 84 ? -4.379 1.684 3.931 1.00 91.38 84 VAL A N 1
ATOM 647 C CA . VAL A 1 84 ? -5.762 2.156 4.084 1.00 91.38 84 VAL A CA 1
ATOM 648 C C . VAL A 1 84 ? -6.522 1.290 5.089 1.00 91.38 84 VAL A C 1
ATOM 650 O O . VAL A 1 84 ? -7.199 1.825 5.966 1.00 91.38 84 VAL A O 1
ATOM 653 N N . LEU A 1 85 ? -6.366 -0.036 5.036 1.00 89.50 85 LEU A N 1
ATOM 654 C CA . LEU A 1 85 ? -7.009 -0.939 5.992 1.00 89.50 85 LEU A CA 1
ATOM 655 C C . LEU A 1 85 ? -6.531 -0.679 7.431 1.00 89.50 85 LEU A C 1
ATOM 657 O O . LEU A 1 85 ? -7.341 -0.600 8.354 1.00 89.50 85 LEU A O 1
ATOM 661 N N . ILE A 1 86 ? -5.226 -0.459 7.622 1.00 88.00 86 ILE A N 1
ATOM 662 C CA . ILE A 1 86 ? -4.644 -0.097 8.923 1.00 88.00 86 ILE A CA 1
ATOM 663 C C . ILE A 1 86 ? -5.190 1.245 9.428 1.00 88.00 86 ILE A C 1
ATOM 665 O O . ILE A 1 86 ? -5.417 1.389 10.632 1.00 88.00 86 ILE A O 1
ATOM 669 N N . SER A 1 87 ? -5.446 2.212 8.540 1.00 88.94 87 SER A N 1
ATOM 670 C CA . SER A 1 87 ? -6.051 3.497 8.918 1.00 88.94 87 SER A CA 1
ATOM 671 C C . SER A 1 87 ? -7.415 3.321 9.582 1.00 88.94 87 SER A C 1
ATOM 673 O O . SER A 1 87 ? -7.681 3.960 10.603 1.00 88.94 87 SER A O 1
ATOM 675 N N . ILE A 1 88 ? -8.242 2.417 9.048 1.00 86.00 88 ILE A N 1
ATOM 676 C CA . ILE A 1 88 ? -9.575 2.116 9.584 1.00 86.00 88 ILE A CA 1
ATOM 677 C C . ILE A 1 88 ? -9.454 1.504 10.984 1.00 86.00 88 ILE A C 1
ATOM 679 O O . ILE A 1 88 ? -10.136 1.950 11.904 1.00 86.00 88 ILE A O 1
ATOM 683 N N . ILE A 1 89 ? -8.530 0.555 11.176 1.00 83.62 89 ILE A N 1
ATOM 684 C CA . ILE A 1 89 ? -8.298 -0.105 12.473 1.00 83.62 89 ILE A CA 1
ATOM 685 C C . ILE A 1 89 ? -7.787 0.891 13.524 1.00 83.62 89 ILE A C 1
ATOM 687 O O . ILE A 1 89 ? -8.205 0.867 14.678 1.00 83.62 89 ILE A O 1
ATOM 691 N N . ARG A 1 90 ? -6.865 1.780 13.138 1.00 84.50 90 ARG A N 1
ATOM 692 C CA . ARG A 1 90 ? -6.235 2.759 14.039 1.00 84.50 90 ARG A CA 1
ATOM 693 C C . ARG A 1 90 ? -7.073 4.029 14.243 1.00 84.50 90 ARG A C 1
ATOM 695 O O . ARG A 1 90 ? -6.659 4.880 15.025 1.00 84.50 90 ARG A O 1
ATOM 702 N N . GLN A 1 91 ? -8.186 4.186 13.517 1.00 82.12 91 GLN A N 1
ATOM 703 C CA . GLN A 1 91 ? -9.042 5.383 13.465 1.00 82.12 91 GLN A CA 1
ATOM 704 C C . GLN A 1 91 ? -8.295 6.721 13.298 1.00 82.12 91 GLN A C 1
ATOM 706 O O . GLN A 1 91 ? -8.772 7.789 13.704 1.00 82.12 91 GLN A O 1
ATOM 711 N N . ASN A 1 92 ? -7.125 6.679 12.660 1.00 79.75 92 ASN A N 1
ATOM 712 C CA . ASN A 1 92 ? -6.253 7.832 12.486 1.00 79.75 92 ASN A CA 1
ATOM 713 C C . ASN A 1 92 ? -6.080 8.141 10.993 1.00 79.75 92 ASN A C 1
ATOM 715 O O . ASN A 1 92 ? -5.691 7.271 10.209 1.00 79.75 92 ASN A O 1
ATOM 719 N N . SER A 1 93 ? -6.361 9.387 10.608 1.00 82.88 93 SER A N 1
ATOM 720 C CA . SER A 1 93 ? -6.330 9.843 9.214 1.00 82.88 93 SER A CA 1
ATOM 721 C C . SER A 1 93 ? -4.917 9.989 8.653 1.00 82.88 93 SER A C 1
ATOM 723 O O . SER A 1 93 ? -4.755 9.959 7.439 1.00 82.88 93 SER A O 1
ATOM 725 N N . ILE A 1 94 ? -3.893 10.068 9.511 1.00 89.50 94 ILE A N 1
ATOM 726 C CA . ILE A 1 94 ? -2.487 10.206 9.089 1.00 89.50 94 ILE A CA 1
ATOM 727 C C . ILE A 1 94 ? -2.064 9.059 8.155 1.00 89.50 94 ILE A C 1
ATOM 729 O O . ILE A 1 94 ? -1.305 9.262 7.212 1.00 89.50 94 ILE A O 1
ATOM 733 N N . PHE A 1 95 ? -2.585 7.849 8.375 1.00 88.44 95 PHE A N 1
ATOM 734 C CA . PHE A 1 95 ? -2.284 6.697 7.523 1.00 88.44 95 PHE A CA 1
ATOM 735 C C . PHE A 1 95 ? -2.839 6.846 6.098 1.00 88.44 95 PHE A C 1
ATOM 737 O O . PHE A 1 95 ? -2.233 6.330 5.163 1.00 88.44 95 PHE A O 1
ATOM 744 N N . VAL A 1 96 ? -3.946 7.575 5.916 1.00 89.88 96 VAL A N 1
ATOM 745 C CA . VAL A 1 96 ? -4.521 7.853 4.589 1.00 89.88 96 VAL A CA 1
ATOM 746 C C . VAL A 1 96 ? -3.642 8.833 3.819 1.00 89.88 96 VAL A C 1
ATOM 748 O O . VAL A 1 96 ? -3.390 8.621 2.635 1.00 89.88 96 VAL A O 1
ATOM 751 N N . ASP A 1 97 ? -3.110 9.854 4.494 1.00 93.12 97 ASP A N 1
ATOM 752 C CA . ASP A 1 97 ? -2.195 10.819 3.875 1.00 93.12 97 ASP A CA 1
ATOM 753 C C . ASP A 1 97 ? -0.918 10.122 3.375 1.00 93.12 97 ASP A C 1
ATOM 755 O O . ASP A 1 97 ? -0.486 10.332 2.239 1.00 93.12 97 ASP A O 1
ATOM 759 N N . VAL A 1 98 ? -0.357 9.216 4.186 1.00 93.94 98 VAL A N 1
ATOM 760 C CA . VAL A 1 98 ? 0.798 8.389 3.797 1.00 93.94 98 VAL A CA 1
ATOM 761 C C . VAL A 1 98 ? 0.443 7.433 2.654 1.00 93.94 98 VAL A C 1
ATOM 763 O O . VAL A 1 98 ? 1.248 7.261 1.742 1.00 93.94 98 VAL A O 1
ATOM 766 N N . ALA A 1 99 ? -0.753 6.839 2.660 1.00 94.00 99 ALA A N 1
ATOM 767 C CA . ALA A 1 99 ? -1.205 5.941 1.598 1.00 94.00 99 ALA A CA 1
ATOM 768 C C . ALA A 1 99 ? -1.329 6.662 0.245 1.00 94.00 99 ALA A C 1
ATOM 770 O O . ALA A 1 99 ? -0.860 6.146 -0.767 1.00 94.00 99 ALA A O 1
ATOM 771 N N . ILE A 1 100 ? -1.897 7.872 0.220 1.00 94.06 100 ILE A N 1
ATOM 772 C CA . ILE A 1 100 ? -2.013 8.678 -1.005 1.00 94.06 100 ILE A CA 1
ATOM 773 C C . ILE A 1 100 ? -0.628 9.125 -1.492 1.00 94.06 100 ILE A C 1
ATOM 775 O O . ILE A 1 100 ? -0.343 9.047 -2.688 1.00 94.06 100 ILE A O 1
ATOM 779 N N . ALA A 1 101 ? 0.260 9.546 -0.585 1.00 95.44 101 ALA A N 1
ATOM 780 C CA . ALA A 1 101 ? 1.636 9.891 -0.941 1.00 95.44 101 ALA A CA 1
ATOM 781 C C . ALA A 1 101 ? 2.391 8.683 -1.525 1.00 95.44 101 ALA A C 1
ATOM 783 O O . ALA A 1 101 ? 3.043 8.805 -2.561 1.00 95.44 101 ALA A O 1
ATOM 784 N N . ALA A 1 102 ? 2.254 7.503 -0.912 1.00 94.19 102 ALA A N 1
ATOM 785 C CA . ALA A 1 102 ? 2.832 6.259 -1.410 1.00 94.19 102 ALA A CA 1
ATOM 786 C C . ALA A 1 102 ? 2.254 5.854 -2.777 1.00 94.19 102 ALA A C 1
ATOM 788 O O . ALA A 1 102 ? 3.005 5.385 -3.629 1.00 94.19 102 ALA A O 1
ATOM 789 N N . ALA A 1 103 ? 0.961 6.090 -3.023 1.00 94.00 103 ALA A N 1
ATOM 790 C CA . ALA A 1 103 ? 0.326 5.875 -4.325 1.00 94.00 103 ALA A CA 1
ATOM 791 C C . ALA A 1 103 ? 0.938 6.741 -5.423 1.00 94.00 103 ALA A C 1
ATOM 793 O O . ALA A 1 103 ? 1.326 6.231 -6.474 1.00 94.00 103 ALA A O 1
ATOM 794 N N . ALA A 1 104 ? 1.096 8.037 -5.154 1.00 95.44 104 ALA A N 1
ATOM 795 C CA . ALA A 1 104 ? 1.743 8.945 -6.089 1.00 95.44 104 ALA A CA 1
ATOM 796 C C . ALA A 1 104 ? 3.197 8.529 -6.355 1.00 95.44 104 ALA A C 1
ATOM 798 O O . ALA A 1 104 ? 3.609 8.452 -7.508 1.00 95.44 104 ALA A O 1
ATOM 799 N N . LEU A 1 105 ? 3.966 8.202 -5.311 1.00 94.06 105 LEU A N 1
ATOM 800 C CA . LEU A 1 105 ? 5.358 7.767 -5.450 1.00 94.06 105 LEU A CA 1
ATOM 801 C C . LEU A 1 105 ? 5.488 6.443 -6.213 1.00 94.06 105 LEU A C 1
ATOM 803 O O . LEU A 1 105 ? 6.373 6.318 -7.060 1.00 94.06 105 LEU A O 1
ATOM 807 N N . GLY A 1 106 ? 4.606 5.473 -5.962 1.00 91.88 106 GLY A N 1
ATOM 808 C CA . GLY A 1 106 ? 4.588 4.194 -6.673 1.00 91.88 106 GLY A CA 1
ATOM 809 C C . GLY A 1 106 ? 4.341 4.379 -8.169 1.00 91.88 106 GLY A C 1
ATOM 810 O O . GLY A 1 106 ? 5.103 3.863 -8.985 1.00 91.88 106 GLY A O 1
ATOM 811 N N . TYR A 1 107 ? 3.355 5.202 -8.525 1.00 91.94 107 TYR A N 1
ATOM 812 C CA . TYR A 1 107 ? 3.038 5.512 -9.919 1.00 91.94 107 TYR A CA 1
ATOM 813 C C . TYR A 1 107 ? 4.127 6.351 -10.607 1.00 91.94 1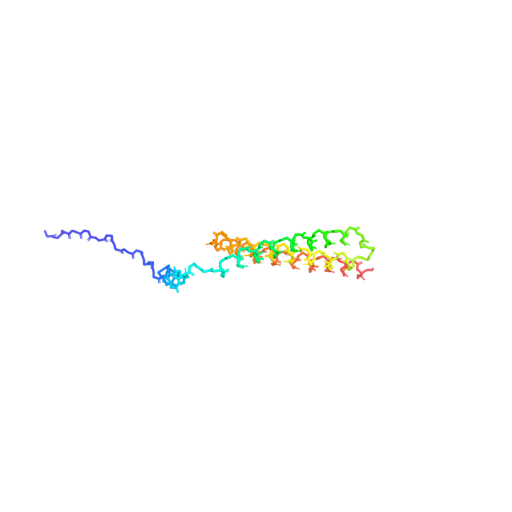07 TYR A C 1
ATOM 815 O O . TYR A 1 107 ? 4.508 6.103 -11.748 1.00 91.94 107 TYR A O 1
ATOM 823 N N . LEU A 1 108 ? 4.697 7.337 -9.910 1.00 94.44 108 LEU A N 1
ATOM 824 C CA . LEU A 1 108 ? 5.817 8.118 -10.439 1.00 94.44 108 LEU A CA 1
ATOM 825 C C . LEU A 1 108 ? 7.041 7.236 -10.706 1.00 94.44 108 LEU A C 1
ATOM 827 O O . LEU A 1 108 ? 7.722 7.429 -11.711 1.00 94.44 108 LEU A O 1
ATOM 831 N N . SER A 1 109 ? 7.296 6.247 -9.846 1.00 91.06 109 SER A N 1
ATOM 832 C CA . SER A 1 109 ? 8.408 5.305 -10.014 1.00 91.06 109 SER A CA 1
ATOM 833 C C . SER A 1 109 ? 8.264 4.474 -11.291 1.00 91.06 109 SER A C 1
ATOM 835 O O . SER A 1 109 ? 9.242 4.275 -12.014 1.00 91.06 109 SER A O 1
ATOM 837 N N . THR A 1 110 ? 7.050 4.020 -11.617 1.00 90.31 110 THR A N 1
ATOM 838 C CA . THR A 1 110 ? 6.792 3.221 -12.824 1.00 90.31 110 THR A CA 1
ATOM 839 C C . THR A 1 110 ? 6.872 4.073 -14.090 1.00 90.31 110 THR A C 1
ATOM 841 O O . THR A 1 110 ? 7.502 3.652 -15.061 1.00 90.31 110 THR A O 1
ATOM 844 N N . VAL A 1 111 ? 6.339 5.300 -14.068 1.00 91.94 111 VAL A N 1
ATOM 845 C CA . VAL A 1 111 ? 6.450 6.260 -15.182 1.00 91.94 111 VAL A CA 1
ATOM 846 C C . VAL A 1 111 ? 7.905 6.661 -15.434 1.00 91.94 111 VAL A C 1
ATOM 848 O O . VAL A 1 111 ? 8.338 6.691 -16.587 1.00 91.94 111 VAL A O 1
ATOM 851 N N . ALA A 1 112 ? 8.676 6.943 -14.381 1.00 91.81 112 ALA A N 1
ATOM 852 C CA . ALA A 1 112 ? 10.092 7.287 -14.495 1.00 91.81 112 ALA A CA 1
ATOM 853 C C . ALA A 1 112 ? 10.900 6.138 -15.114 1.00 91.81 112 ALA A C 1
ATOM 855 O O . ALA A 1 112 ? 11.697 6.361 -16.025 1.00 91.81 112 ALA A O 1
ATOM 856 N N . LEU A 1 113 ? 10.644 4.901 -14.681 1.00 87.12 113 LEU A N 1
ATOM 857 C CA . LEU A 1 113 ? 11.305 3.721 -15.229 1.00 87.12 113 LEU A CA 1
ATOM 858 C C . LEU A 1 113 ? 10.886 3.443 -16.683 1.00 87.12 113 LEU A C 1
ATOM 860 O O . LEU A 1 113 ? 11.728 3.096 -17.509 1.00 87.12 113 LEU A O 1
ATOM 864 N N . ALA A 1 114 ? 9.614 3.651 -17.031 1.00 88.19 114 ALA A N 1
ATOM 865 C CA . ALA A 1 114 ? 9.141 3.540 -18.410 1.00 88.19 114 ALA A CA 1
ATOM 866 C C . ALA A 1 114 ? 9.804 4.581 -19.328 1.00 88.19 114 ALA A C 1
ATOM 868 O O . ALA A 1 114 ? 10.259 4.240 -20.422 1.00 88.19 114 ALA A O 1
ATOM 869 N N . LYS A 1 115 ? 9.920 5.833 -18.864 1.00 88.31 115 LYS A N 1
ATOM 870 C CA . LYS A 1 115 ? 10.658 6.899 -19.557 1.00 88.31 115 LYS A CA 1
ATOM 871 C C . LYS A 1 115 ? 12.124 6.530 -19.754 1.00 88.31 115 LYS A C 1
ATOM 873 O O . LYS A 1 115 ? 12.606 6.651 -20.870 1.00 88.31 115 LYS A O 1
ATOM 878 N N . TYR A 1 116 ? 12.795 6.020 -18.723 1.00 86.94 116 TYR A N 1
ATOM 879 C CA . TYR A 1 116 ? 14.193 5.590 -18.807 1.00 86.94 116 TYR A CA 1
ATOM 880 C C . TYR A 1 116 ? 14.419 4.513 -19.882 1.00 86.94 116 TYR A C 1
ATOM 882 O O . TYR A 1 116 ? 15.346 4.612 -20.682 1.00 86.94 116 TYR A O 1
ATOM 890 N N . ILE A 1 117 ? 13.534 3.513 -19.958 1.00 85.12 117 ILE A N 1
ATOM 891 C CA . ILE A 1 117 ? 13.615 2.454 -20.979 1.00 85.12 117 ILE A CA 1
ATOM 892 C C . ILE A 1 117 ? 13.346 3.007 -22.388 1.00 85.12 117 ILE A C 1
ATOM 894 O O . ILE A 1 117 ? 13.955 2.549 -23.353 1.00 85.12 117 ILE A O 1
ATOM 898 N N . SER A 1 118 ? 12.425 3.966 -22.521 1.00 84.31 118 SER A N 1
ATOM 899 C CA . SER A 1 118 ? 12.104 4.590 -23.809 1.00 84.31 118 SER A CA 1
ATOM 900 C C . SER A 1 118 ? 13.219 5.509 -24.308 1.00 84.31 118 SER A C 1
ATOM 902 O O . SER A 1 118 ? 13.486 5.534 -25.504 1.00 84.31 118 SER A O 1
ATOM 904 N N . ASP A 1 119 ? 13.865 6.247 -23.408 1.00 82.06 119 ASP A N 1
ATOM 905 C CA . ASP A 1 119 ? 14.961 7.172 -23.718 1.00 82.06 119 ASP A CA 1
ATOM 906 C C . ASP A 1 119 ? 16.237 6.419 -24.143 1.00 82.06 119 ASP A C 1
ATOM 908 O O . ASP A 1 119 ? 16.972 6.845 -25.024 1.00 82.06 119 ASP A O 1
ATOM 912 N N . GLN A 1 120 ? 16.448 5.208 -23.620 1.00 64.06 120 GLN A N 1
ATOM 913 C CA . GLN A 1 120 ? 17.512 4.303 -24.075 1.00 64.06 120 GLN A CA 1
ATOM 914 C C . GLN A 1 120 ? 17.296 3.729 -25.491 1.00 64.06 120 GLN A C 1
ATOM 916 O O . GLN A 1 120 ? 18.215 3.131 -26.039 1.00 64.06 120 GLN A O 1
ATOM 921 N N . LYS A 1 121 ? 16.101 3.871 -26.084 1.00 58.44 121 LYS A N 1
ATOM 922 C CA . LYS A 1 121 ? 15.759 3.332 -27.415 1.00 58.44 121 LYS A CA 1
ATOM 923 C C . LYS A 1 121 ? 15.809 4.364 -28.549 1.00 58.44 121 LYS A C 1
ATOM 925 O O . LYS A 1 121 ? 15.440 4.023 -29.670 1.00 58.44 121 LYS A O 1
ATOM 930 N N . VAL A 1 122 ? 16.232 5.602 -28.277 1.00 54.81 122 VAL A N 1
ATOM 931 C CA . VAL A 1 122 ? 16.291 6.687 -29.277 1.00 54.81 122 VAL A CA 1
ATOM 932 C C . VAL A 1 122 ? 17.703 7.002 -29.797 1.00 54.81 122 VAL A C 1
ATOM 934 O O . VAL A 1 122 ? 17.900 8.068 -30.378 1.00 54.81 122 VAL A O 1
ATOM 937 N N . PHE A 1 123 ? 18.656 6.072 -29.665 1.00 42.75 123 PHE A N 1
ATOM 938 C CA . PHE A 1 123 ? 19.941 6.104 -30.378 1.00 42.75 123 PHE A CA 1
ATOM 939 C C . PHE A 1 123 ? 20.228 4.764 -31.055 1.00 42.75 123 PHE A C 1
ATOM 941 O O . PHE A 1 123 ? 20.067 3.723 -30.378 1.00 42.75 123 PHE A O 1
#

Radius of gyration: 23.76 Å; chains: 1; bounding box: 45×72×62 Å

Foldseek 3Di:
DDDDDDPDDPDPPPVVVVVVVVPPPPDDDDDPVVVVVVVVLVVVLVVLVVVLVVLVVQLVPDPDPVSNLVSLLVNLVSVLVNLVSVCVVVVHCVSVVVSVVSNVVSVVVSVVVVVVVVVVVPD

Sequence (123 aa):
MWMTRRATKMKPRRCAKICSAKCLSDERPSNSMEQLLNLTIWIVLGVHLLMSLVAAWRILRGENAPARLAGLDLASTLMIAVLVLISIIRQNSIFVDVAIAAAALGYLSTVALAKYISDQKVF

Secondary structure (DSSP, 8-state):
-------------SHHHHHHHHTTS-----STHHHHHHHHHHHHHHHHHHHHHHHHHHHHH--SHHHHHHHHHHHHHHHHHHHHHHHHHHT-THHHHHHHHHHHHHHHHHHHHHHHHHHTT--